Protein AF-A0A2I0WIT0-F1 (afdb_monomer)

InterPro domains:
  IPR007128 Nuclear MIS12/MIND complex subunit PMF1/Nnf1 [PF03980] (42-137)
  IPR007128 Nuclear MIS12/MIND complex subunit PMF1/Nnf1 [PTHR15459] (2-141)

Organism: NCBI:txid906689

pLDDT: mean 89.33, std 11.68, range [45.44, 97.69]

Structure (mmCIF, N/CA/C/O backbone):
data_AF-A0A2I0WIT0-F1
#
_entry.id   AF-A0A2I0WIT0-F1
#
loop_
_atom_site.group_PDB
_atom_site.id
_atom_site.type_symbol
_atom_site.label_atom_id
_atom_site.label_alt_id
_atom_site.label_comp_id
_atom_site.label_asym_id
_atom_site.label_entity_id
_atom_site.label_seq_id
_atom_site.pdbx_PDB_ins_code
_atom_site.Cartn_x
_atom_site.Cartn_y
_atom_site.Cartn_z
_atom_site.occupancy
_atom_site.B_iso_or_equiv
_atom_site.auth_seq_id
_atom_site.auth_comp_id
_atom_site.auth_asym_id
_atom_site.auth_atom_id
_atom_site.pdbx_PDB_model_num
ATOM 1 N N . MET A 1 1 ? -14.743 7.019 -3.756 1.00 54.00 1 MET A N 1
ATOM 2 C CA . MET A 1 1 ? -13.525 6.214 -3.533 1.00 54.00 1 MET A CA 1
ATOM 3 C C . MET A 1 1 ? -13.096 6.453 -2.105 1.00 54.00 1 MET A C 1
ATOM 5 O O . MET A 1 1 ? -12.985 7.620 -1.737 1.00 54.00 1 MET A O 1
ATOM 9 N N . SER A 1 2 ? -12.929 5.385 -1.323 1.00 70.69 2 SER A N 1
ATOM 10 C CA . SER A 1 2 ? -12.394 5.458 0.042 1.00 70.69 2 SER A CA 1
ATOM 11 C C . SER A 1 2 ? -11.040 6.190 0.052 1.00 70.69 2 SER A C 1
ATOM 13 O O . SER A 1 2 ? -10.278 6.133 -0.925 1.00 70.69 2 SER A O 1
ATOM 15 N N . SER A 1 3 ? -10.746 6.883 1.155 1.00 83.00 3 SER A N 1
ATOM 16 C CA . SER A 1 3 ? -9.460 7.558 1.377 1.00 83.00 3 SER A CA 1
ATOM 17 C C . SER A 1 3 ? -8.283 6.585 1.196 1.00 83.00 3 SER A C 1
ATOM 19 O O . SER A 1 3 ? -7.356 6.852 0.427 1.00 83.00 3 SER A O 1
ATOM 21 N N . ARG A 1 4 ? -8.405 5.383 1.772 1.00 88.88 4 ARG A N 1
ATOM 22 C CA . ARG A 1 4 ? -7.406 4.306 1.726 1.00 88.88 4 ARG A CA 1
ATOM 23 C C . ARG A 1 4 ? -7.123 3.807 0.314 1.00 88.88 4 ARG A C 1
ATOM 25 O O . ARG A 1 4 ? -5.964 3.601 -0.041 1.00 88.88 4 ARG A O 1
ATOM 32 N N . GLN A 1 5 ? -8.157 3.645 -0.514 1.00 90.69 5 GLN A N 1
ATOM 33 C CA . GLN A 1 5 ? -7.982 3.231 -1.910 1.00 90.69 5 GLN A CA 1
ATOM 34 C C . GLN A 1 5 ? -7.159 4.260 -2.699 1.00 90.69 5 GLN A C 1
ATOM 36 O O . GLN A 1 5 ? -6.243 3.897 -3.443 1.00 90.69 5 GLN A O 1
ATOM 41 N N . SER A 1 6 ? -7.497 5.543 -2.545 1.00 91.06 6 SER A N 1
ATOM 42 C CA . SER A 1 6 ? -6.805 6.645 -3.220 1.00 91.06 6 SER A CA 1
ATOM 43 C C . SER A 1 6 ? -5.337 6.713 -2.800 1.00 91.06 6 SER A C 1
ATOM 45 O O . SER A 1 6 ? -4.452 6.801 -3.655 1.00 91.06 6 SER A O 1
ATOM 47 N N . ASP A 1 7 ? -5.067 6.595 -1.501 1.00 93.69 7 ASP A N 1
ATOM 48 C CA . ASP A 1 7 ? -3.713 6.656 -0.950 1.00 93.69 7 ASP A CA 1
ATOM 49 C C . ASP A 1 7 ? -2.861 5.460 -1.379 1.00 93.69 7 ASP A C 1
ATOM 51 O O . ASP A 1 7 ? -1.707 5.636 -1.775 1.00 93.69 7 ASP A O 1
ATOM 55 N N . PHE A 1 8 ? -3.441 4.258 -1.407 1.00 94.56 8 PHE A N 1
ATOM 56 C CA . PHE A 1 8 ? -2.767 3.062 -1.908 1.00 94.56 8 PHE A CA 1
ATOM 57 C C . PHE A 1 8 ? -2.362 3.210 -3.381 1.00 94.56 8 PHE A C 1
ATOM 59 O O . PHE A 1 8 ? -1.200 2.996 -3.737 1.00 94.56 8 PHE A O 1
ATOM 66 N N . LYS A 1 9 ? -3.290 3.656 -4.239 1.00 93.88 9 LYS A N 1
ATOM 67 C CA . LYS A 1 9 ? -3.016 3.865 -5.669 1.00 93.88 9 LYS A CA 1
ATOM 68 C C . LYS A 1 9 ? -1.959 4.946 -5.894 1.00 93.88 9 LYS A C 1
ATOM 70 O O . LYS A 1 9 ? -1.062 4.761 -6.715 1.00 93.88 9 LYS A O 1
ATOM 75 N N . LYS A 1 10 ? -2.023 6.051 -5.146 1.00 94.75 10 LYS A N 1
ATOM 76 C CA . LYS A 1 10 ? -1.008 7.115 -5.196 1.00 94.75 10 LYS A CA 1
ATOM 77 C C . LYS A 1 10 ? 0.365 6.612 -4.763 1.00 94.75 10 LYS A C 1
ATOM 79 O O . LYS A 1 10 ? 1.343 6.877 -5.454 1.00 94.75 10 LYS A O 1
ATOM 84 N N . SER A 1 11 ? 0.438 5.877 -3.654 1.00 95.44 11 SER A N 1
ATOM 85 C CA . SER A 1 11 ? 1.694 5.319 -3.146 1.00 95.44 11 SER A CA 1
ATOM 86 C C . SER A 1 11 ? 2.351 4.399 -4.177 1.00 95.44 11 SER A C 1
ATOM 88 O O . SER A 1 11 ? 3.546 4.528 -4.458 1.00 95.44 11 SER A O 1
ATOM 90 N N . PHE A 1 12 ? 1.560 3.545 -4.831 1.00 96.19 12 PHE A N 1
ATOM 91 C CA . PHE A 1 12 ? 2.060 2.696 -5.906 1.00 96.19 12 PHE A CA 1
ATOM 92 C C . PHE A 1 12 ? 2.566 3.510 -7.107 1.00 96.19 12 PHE A C 1
ATOM 94 O O . PHE A 1 12 ? 3.684 3.281 -7.564 1.00 96.19 12 PHE A O 1
ATOM 101 N N . GLN A 1 13 ? 1.791 4.495 -7.578 1.00 94.69 13 GLN A N 1
ATOM 102 C CA . GLN A 1 13 ? 2.174 5.364 -8.702 1.00 94.69 13 GLN A CA 1
ATOM 103 C C . GLN A 1 13 ? 3.501 6.093 -8.450 1.00 94.69 13 GLN A C 1
ATOM 105 O O . GLN A 1 13 ? 4.386 6.083 -9.301 1.00 94.69 13 GLN A O 1
ATOM 110 N N . ILE A 1 14 ? 3.678 6.653 -7.251 1.00 94.31 14 ILE A N 1
ATOM 111 C CA . ILE A 1 14 ? 4.942 7.284 -6.844 1.00 94.31 14 ILE A CA 1
ATOM 112 C C . ILE A 1 14 ? 6.093 6.270 -6.890 1.00 94.31 14 ILE A C 1
ATOM 114 O O . ILE A 1 14 ? 7.178 6.583 -7.377 1.00 94.31 14 ILE A O 1
ATOM 118 N N . SER A 1 15 ? 5.859 5.045 -6.416 1.00 94.25 15 SER A N 1
ATOM 119 C CA . SER A 1 15 ? 6.892 4.006 -6.360 1.00 94.25 15 SER A CA 1
ATOM 120 C C . SER A 1 15 ? 7.376 3.594 -7.755 1.00 94.25 15 SER A C 1
ATOM 122 O O . SER A 1 15 ? 8.583 3.480 -7.986 1.00 94.25 15 SER A O 1
ATOM 124 N N . ILE A 1 16 ? 6.457 3.419 -8.712 1.00 96.19 16 ILE A N 1
ATOM 125 C CA . ILE A 1 16 ? 6.809 3.001 -10.080 1.00 96.19 16 ILE A CA 1
ATOM 126 C C . ILE A 1 16 ? 7.421 4.125 -10.920 1.00 96.19 16 ILE A C 1
ATOM 128 O O . ILE A 1 16 ? 8.116 3.847 -11.897 1.00 96.19 16 ILE A O 1
ATOM 132 N N . GLN A 1 17 ? 7.224 5.388 -10.534 1.00 94.62 17 GLN A N 1
ATOM 133 C CA . GLN A 1 17 ? 7.772 6.535 -11.257 1.00 94.62 17 GLN A CA 1
ATOM 134 C C . GLN A 1 17 ? 9.309 6.516 -11.313 1.00 94.62 17 GLN A C 1
ATOM 136 O O . GLN A 1 17 ? 9.898 7.029 -12.264 1.00 94.62 17 GLN A O 1
ATOM 141 N N . SER A 1 18 ? 9.948 5.836 -10.356 1.00 92.81 18 SER A N 1
ATOM 142 C CA . SER A 1 18 ? 11.392 5.575 -10.336 1.00 92.81 18 SER A CA 1
ATOM 143 C C . SER A 1 18 ? 11.922 4.891 -11.607 1.00 92.81 18 SER A C 1
ATOM 145 O O . SER A 1 18 ? 13.063 5.139 -11.989 1.00 92.81 18 SER A O 1
ATOM 147 N N . ILE A 1 19 ? 11.102 4.101 -12.315 1.00 93.19 19 ILE A N 1
ATOM 148 C CA . ILE A 1 19 ? 11.473 3.445 -13.584 1.00 93.19 19 ILE A CA 1
ATOM 149 C C . ILE A 1 19 ? 11.822 4.481 -14.657 1.00 93.19 19 ILE A C 1
ATOM 151 O O . ILE A 1 19 ? 12.772 4.306 -15.419 1.00 93.19 19 ILE A O 1
ATOM 155 N N . LEU A 1 20 ? 11.076 5.587 -14.701 1.00 93.56 20 LEU A N 1
ATOM 156 C CA . LEU A 1 20 ? 11.275 6.646 -15.691 1.00 93.56 20 LEU A CA 1
ATOM 157 C C . LEU A 1 20 ? 12.558 7.447 -15.437 1.00 93.56 20 LEU A C 1
ATOM 159 O O . LEU A 1 20 ? 13.050 8.114 -16.343 1.00 93.56 20 LEU A O 1
ATOM 163 N N . THR A 1 21 ? 13.102 7.368 -14.223 1.00 91.19 21 THR A N 1
ATOM 164 C CA . THR A 1 21 ? 14.304 8.088 -13.788 1.00 91.19 21 THR A CA 1
ATOM 165 C C . THR A 1 21 ? 15.449 7.148 -13.408 1.00 91.19 21 THR A C 1
ATOM 167 O O . THR A 1 21 ? 16.395 7.579 -12.757 1.00 91.19 21 THR A O 1
ATOM 170 N N . ALA A 1 22 ? 15.366 5.864 -13.772 1.00 90.75 22 ALA A N 1
ATOM 171 C CA . ALA A 1 22 ? 16.304 4.836 -13.317 1.00 90.75 22 ALA A CA 1
ATOM 172 C C . ALA A 1 22 ? 17.715 4.975 -13.912 1.00 90.75 22 ALA A C 1
ATOM 174 O O . ALA 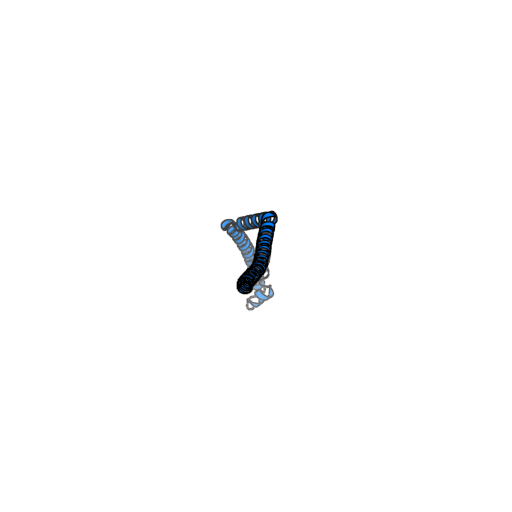A 1 22 ? 18.676 4.502 -13.312 1.00 90.75 22 ALA A O 1
ATOM 175 N N . ALA A 1 23 ? 17.842 5.606 -15.082 1.00 93.31 23 ALA A N 1
ATOM 176 C CA . ALA A 1 23 ? 19.129 5.902 -15.696 1.00 93.31 23 ALA A CA 1
ATOM 177 C C . ALA A 1 23 ? 19.086 7.256 -16.405 1.00 93.31 23 ALA A C 1
ATOM 179 O O . ALA A 1 23 ? 18.126 7.580 -17.112 1.00 93.31 23 ALA A O 1
ATOM 180 N N . SER A 1 24 ? 20.148 8.032 -16.222 1.00 95.44 24 SER A N 1
ATOM 181 C CA . SER A 1 24 ? 20.392 9.263 -16.961 1.00 95.44 24 SER A CA 1
ATOM 182 C C . SER A 1 24 ? 20.940 8.971 -18.360 1.00 95.44 24 SER A C 1
ATOM 184 O O . SER A 1 24 ? 21.309 7.844 -18.711 1.00 95.44 24 SER A O 1
ATOM 186 N N . LYS A 1 25 ? 21.025 10.015 -19.182 1.00 95.75 25 LYS A N 1
ATOM 187 C CA . LYS A 1 25 ? 21.665 9.927 -20.494 1.00 95.75 25 LYS A CA 1
ATOM 188 C C . LYS A 1 25 ? 23.144 9.567 -20.365 1.00 95.75 25 LYS A C 1
ATOM 190 O O . LYS A 1 25 ? 23.660 8.770 -21.148 1.00 95.75 25 LYS A O 1
ATOM 195 N N . GLU A 1 26 ? 23.806 10.137 -19.368 1.00 96.69 26 GLU A N 1
ATOM 196 C CA . GLU A 1 26 ? 25.211 9.929 -19.048 1.00 96.69 26 GLU A CA 1
ATOM 197 C C . GLU A 1 26 ? 25.474 8.471 -18.664 1.00 96.69 26 GLU A C 1
ATOM 199 O O . GLU A 1 26 ? 26.445 7.889 -19.149 1.00 96.69 26 GLU A O 1
ATOM 204 N N . ASP A 1 27 ? 24.572 7.853 -17.895 1.00 96.00 27 ASP A N 1
ATOM 205 C CA . ASP A 1 27 ? 24.662 6.436 -17.524 1.00 96.00 27 ASP A CA 1
ATOM 206 C C . ASP A 1 27 ? 24.617 5.533 -18.763 1.00 96.00 27 ASP A C 1
ATOM 208 O O . ASP A 1 27 ? 25.460 4.650 -18.937 1.00 96.00 27 ASP A O 1
ATOM 212 N N . VAL A 1 28 ? 23.678 5.792 -19.682 1.00 94.12 28 VAL A N 1
ATOM 213 C CA . VAL A 1 28 ? 23.552 5.026 -20.933 1.00 94.12 28 VAL A CA 1
ATOM 214 C C . VAL A 1 28 ? 24.761 5.262 -21.843 1.00 94.12 28 VAL A C 1
ATOM 216 O O . VAL A 1 28 ? 25.324 4.321 -22.403 1.00 94.12 28 VAL A O 1
ATOM 219 N N . HIS A 1 29 ? 25.215 6.507 -21.981 1.00 96.31 29 HIS A N 1
ATOM 220 C CA . HIS A 1 29 ? 26.390 6.836 -22.790 1.00 96.31 29 HIS A CA 1
ATOM 221 C C . HIS A 1 29 ? 27.674 6.209 -22.231 1.00 96.31 29 HIS A C 1
ATOM 223 O O . HIS A 1 29 ? 28.516 5.748 -23.010 1.00 96.31 29 HIS A O 1
ATOM 229 N N . GLY A 1 30 ? 27.809 6.175 -20.903 1.00 96.62 30 GLY A N 1
ATOM 230 C CA . GLY A 1 30 ? 28.904 5.528 -20.188 1.00 96.62 30 GLY A CA 1
ATOM 231 C C . GLY A 1 30 ? 28.896 4.012 -20.376 1.00 96.62 30 GLY A C 1
ATOM 232 O O . GLY A 1 30 ? 29.934 3.437 -20.706 1.00 96.62 30 GLY A O 1
ATOM 233 N N . ALA A 1 31 ? 27.724 3.377 -20.272 1.00 96.12 31 ALA A N 1
ATOM 234 C CA . ALA A 1 31 ? 27.559 1.938 -20.486 1.00 96.12 31 ALA A CA 1
ATOM 235 C C . ALA A 1 31 ? 27.958 1.493 -21.906 1.00 96.12 31 ALA A C 1
ATOM 237 O O . ALA A 1 31 ? 28.495 0.402 -22.091 1.00 96.12 31 ALA A O 1
ATOM 238 N N . PHE A 1 32 ? 27.755 2.351 -22.911 1.00 94.50 32 PHE A N 1
ATOM 239 C CA . PHE A 1 32 ? 28.087 2.073 -24.311 1.00 94.50 32 PHE A CA 1
ATOM 240 C C . PHE A 1 32 ? 29.278 2.897 -24.824 1.00 94.50 32 PHE A C 1
ATOM 242 O O . PHE A 1 32 ? 29.288 3.321 -25.979 1.00 94.50 32 PHE A O 1
ATOM 249 N N . SER A 1 33 ? 30.303 3.119 -23.994 1.00 93.94 33 SER A N 1
ATOM 250 C CA . SER A 1 33 ? 31.426 4.036 -24.271 1.00 93.94 33 SER A CA 1
ATOM 251 C C . SER A 1 33 ? 32.146 3.810 -25.611 1.00 93.94 33 SER A C 1
ATOM 253 O O . SER A 1 33 ? 32.489 4.790 -26.274 1.00 93.94 33 SER A O 1
ATOM 255 N N . MET A 1 34 ? 32.297 2.556 -26.051 1.00 94.25 34 MET A N 1
ATOM 256 C CA . MET A 1 34 ? 32.960 2.177 -27.312 1.00 94.25 34 MET A CA 1
ATOM 257 C C . MET A 1 34 ? 32.140 2.475 -28.581 1.00 94.25 34 MET A C 1
ATOM 259 O O . MET A 1 34 ? 32.664 2.368 -29.687 1.00 94.25 34 MET A O 1
ATOM 263 N N . ARG A 1 35 ? 30.854 2.819 -28.445 1.00 92.75 35 ARG A N 1
ATOM 264 C CA . ARG A 1 35 ? 29.961 3.129 -29.571 1.00 92.75 35 ARG A CA 1
ATOM 265 C C . ARG A 1 35 ? 30.092 4.580 -30.022 1.00 92.75 35 ARG A C 1
ATOM 267 O O . ARG A 1 35 ? 30.490 5.461 -29.252 1.00 92.75 35 ARG A O 1
ATOM 274 N N . SER A 1 36 ? 29.704 4.839 -31.267 1.00 96.56 36 SER A N 1
ATOM 275 C CA . SER A 1 36 ? 29.603 6.199 -31.797 1.00 96.56 36 SER A CA 1
ATOM 276 C C . SER A 1 36 ? 28.535 7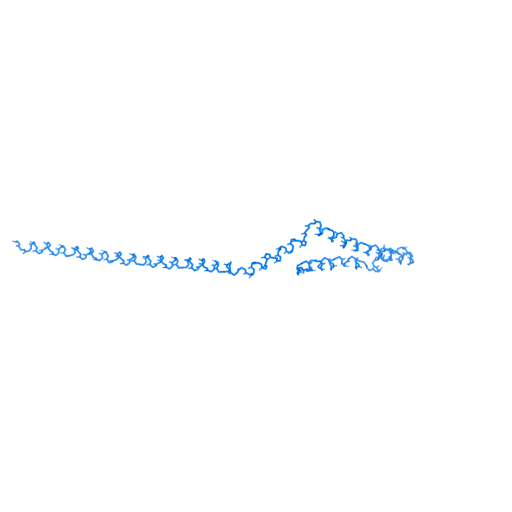.007 -31.051 1.00 96.56 36 SER A C 1
ATOM 278 O O . SER A 1 36 ? 27.595 6.456 -30.475 1.00 96.56 36 SER A O 1
ATOM 280 N N . ASN A 1 37 ? 28.639 8.338 -31.090 1.00 95.06 37 ASN A N 1
ATOM 281 C CA . ASN A 1 37 ? 27.630 9.198 -30.466 1.00 95.06 37 ASN A CA 1
ATOM 282 C C . ASN A 1 37 ? 26.236 8.992 -31.081 1.00 95.06 37 ASN A C 1
ATOM 284 O O . ASN A 1 37 ? 25.252 8.988 -30.352 1.00 95.06 37 ASN A O 1
ATOM 288 N N . ALA A 1 38 ? 26.138 8.746 -32.391 1.00 96.69 38 ALA A N 1
ATOM 289 C CA . ALA A 1 38 ? 24.855 8.490 -33.047 1.00 96.69 38 ALA A CA 1
ATOM 290 C C . ALA A 1 38 ? 24.177 7.206 -32.531 1.00 96.69 38 ALA A C 1
ATOM 292 O O . ALA A 1 38 ? 22.972 7.205 -32.270 1.00 96.69 38 ALA A O 1
ATOM 293 N N . GLU A 1 39 ? 24.949 6.132 -32.338 1.00 96.38 39 GLU A N 1
ATOM 294 C CA . GLU A 1 39 ? 24.448 4.885 -31.747 1.00 96.38 39 GLU A CA 1
ATOM 295 C C . GLU A 1 39 ? 24.014 5.096 -30.292 1.00 96.38 39 GLU A C 1
ATOM 297 O O . GLU A 1 39 ? 22.9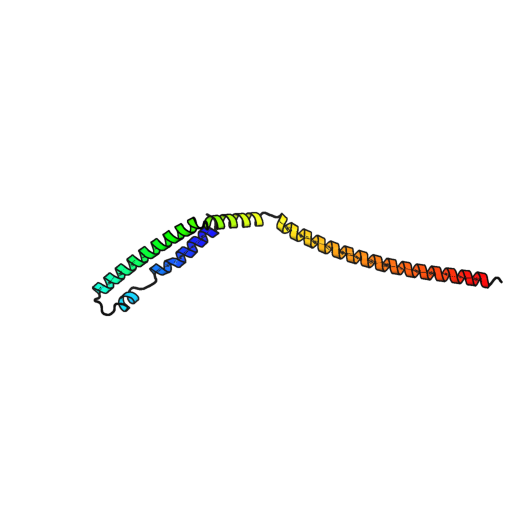30 4.653 -29.919 1.00 96.38 39 GLU A O 1
ATOM 302 N N . LYS A 1 40 ? 24.809 5.817 -29.487 1.00 97.12 40 LYS A N 1
ATOM 303 C CA . LYS A 1 40 ? 24.480 6.132 -28.084 1.00 97.12 40 LYS A CA 1
ATOM 304 C C . LYS A 1 40 ? 23.164 6.901 -27.958 1.00 97.12 40 LYS A C 1
ATOM 306 O O . LYS A 1 40 ? 22.309 6.507 -27.171 1.00 97.12 40 LYS A O 1
ATOM 311 N N . GLU A 1 41 ? 22.951 7.922 -28.788 1.00 96.81 41 GLU A N 1
ATOM 312 C CA . GLU A 1 41 ? 21.681 8.662 -28.817 1.00 96.81 41 GLU A CA 1
ATOM 313 C C . GLU A 1 41 ? 20.503 7.769 -29.224 1.00 96.81 41 GLU A C 1
ATOM 315 O O . GLU A 1 41 ? 19.403 7.888 -28.682 1.00 96.81 41 GLU A O 1
ATOM 320 N N . SER A 1 42 ? 20.711 6.860 -30.182 1.00 96.94 42 SER A N 1
ATOM 321 C CA . SER A 1 42 ? 19.671 5.913 -30.587 1.00 96.94 42 SER A CA 1
ATOM 322 C C . SER A 1 42 ? 19.324 4.927 -29.472 1.00 96.94 42 SER A C 1
ATOM 324 O O . SER A 1 42 ? 18.145 4.652 -29.253 1.00 96.94 42 SER A O 1
ATOM 326 N N . LEU A 1 43 ? 20.327 4.433 -28.743 1.00 96.38 43 LEU A N 1
ATOM 327 C CA . LEU A 1 43 ? 20.143 3.555 -27.588 1.00 96.38 43 LEU A CA 1
ATOM 328 C C . LEU A 1 43 ? 19.450 4.278 -26.432 1.00 96.38 43 LEU A C 1
ATOM 330 O O . LEU A 1 43 ? 18.548 3.710 -25.828 1.00 96.38 43 LEU A O 1
ATOM 334 N N . TYR A 1 44 ? 19.798 5.538 -26.164 1.00 96.38 44 TYR A N 1
ATOM 335 C CA . TYR A 1 44 ? 19.122 6.339 -25.144 1.00 96.38 44 TYR A CA 1
ATOM 336 C C . TYR A 1 44 ? 17.642 6.572 -25.484 1.00 96.38 44 TYR A C 1
ATOM 338 O O . TYR A 1 44 ? 16.774 6.409 -24.628 1.00 96.38 44 TYR A O 1
ATOM 346 N N . ARG A 1 45 ? 17.317 6.859 -26.754 1.00 96.75 45 ARG A N 1
ATOM 347 C CA . ARG A 1 45 ? 15.915 6.936 -27.203 1.00 96.75 45 ARG A CA 1
ATOM 348 C C . ARG A 1 45 ? 15.175 5.612 -27.022 1.00 96.75 45 ARG A C 1
ATOM 350 O O . ARG A 1 45 ? 14.035 5.625 -26.564 1.00 96.75 45 ARG A O 1
ATOM 357 N N . LEU A 1 46 ? 15.809 4.490 -27.367 1.00 96.69 46 LEU A N 1
ATOM 358 C CA . LEU A 1 46 ? 15.223 3.163 -27.175 1.00 96.69 46 LEU A CA 1
ATOM 359 C C . LEU A 1 46 ? 14.997 2.864 -25.687 1.00 96.69 46 LEU A C 1
ATOM 361 O O . LEU A 1 46 ? 13.932 2.377 -25.323 1.00 96.69 46 LEU A O 1
ATOM 365 N N . PHE A 1 47 ? 15.953 3.215 -24.826 1.00 95.69 47 PHE A N 1
ATOM 366 C CA . PHE A 1 47 ? 15.826 3.084 -23.377 1.00 95.69 47 PHE A CA 1
ATOM 367 C C . PHE A 1 47 ? 14.606 3.845 -22.848 1.00 95.69 47 PHE A C 1
ATOM 369 O O . PHE A 1 47 ? 13.774 3.248 -22.175 1.00 95.69 47 PHE A O 1
ATOM 376 N N . ILE A 1 48 ? 14.431 5.119 -23.221 1.00 96.19 48 ILE A N 1
ATOM 377 C CA . ILE A 1 48 ? 13.250 5.905 -22.819 1.00 96.19 48 ILE A CA 1
ATOM 378 C C . ILE A 1 48 ? 11.950 5.219 -23.261 1.00 96.19 48 ILE A C 1
ATOM 380 O O . ILE A 1 48 ? 10.997 5.148 -22.485 1.00 96.19 48 ILE A O 1
ATOM 384 N N . GLN A 1 49 ? 11.898 4.710 -24.498 1.00 96.69 49 GLN A N 1
ATOM 385 C CA . GLN A 1 49 ? 10.713 4.017 -25.014 1.00 96.69 49 GLN A CA 1
ATOM 386 C C . GLN A 1 49 ? 10.394 2.756 -24.206 1.00 96.69 49 GLN A C 1
ATOM 388 O O . GLN A 1 49 ? 9.243 2.557 -23.822 1.00 96.69 49 GLN A O 1
ATOM 393 N N . VAL A 1 50 ? 11.406 1.937 -23.911 1.00 96.38 50 VAL A N 1
ATOM 394 C CA . VAL A 1 50 ? 11.250 0.719 -23.105 1.00 96.38 50 VAL A CA 1
ATOM 395 C C . VAL A 1 50 ? 10.816 1.062 -21.682 1.00 96.38 50 VAL A C 1
ATOM 397 O O . VAL A 1 50 ? 9.861 0.468 -21.191 1.00 96.38 50 VAL A O 1
ATOM 400 N N . SER A 1 51 ? 11.446 2.046 -21.039 1.00 96.31 51 SER A N 1
ATOM 401 C CA . SER A 1 51 ? 11.086 2.480 -19.685 1.00 96.31 51 SER A CA 1
ATOM 402 C C . SER A 1 51 ? 9.645 2.983 -19.612 1.00 96.31 51 SER A C 1
ATOM 404 O O . SER A 1 51 ? 8.923 2.642 -18.676 1.00 96.31 51 SER A O 1
ATOM 406 N N . LYS A 1 52 ? 9.189 3.735 -20.623 1.00 96.38 52 LYS A N 1
ATOM 407 C CA . LYS A 1 52 ? 7.797 4.193 -20.713 1.00 96.38 52 LYS A CA 1
ATOM 408 C C . LYS A 1 52 ? 6.821 3.026 -20.885 1.00 96.38 52 LYS A C 1
ATOM 410 O O . LYS A 1 52 ? 5.857 2.935 -20.130 1.00 96.38 52 LYS A O 1
ATOM 415 N N . ALA A 1 53 ? 7.093 2.118 -21.823 1.00 97.31 53 ALA A N 1
ATOM 416 C CA . ALA A 1 53 ? 6.253 0.942 -22.052 1.00 97.31 53 ALA A CA 1
ATOM 417 C C . ALA A 1 53 ? 6.193 0.031 -20.812 1.00 97.31 53 ALA A C 1
ATOM 419 O O . ALA A 1 53 ? 5.132 -0.474 -20.454 1.00 97.31 53 ALA A O 1
ATOM 420 N N . MET A 1 54 ? 7.319 -0.142 -20.117 1.00 96.50 54 MET A N 1
ATOM 421 C CA . MET A 1 54 ? 7.398 -0.907 -18.875 1.00 96.50 54 MET A CA 1
ATOM 422 C C . MET A 1 54 ? 6.585 -0.252 -17.754 1.00 96.50 54 MET A C 1
ATOM 424 O O . MET A 1 54 ? 5.831 -0.947 -17.075 1.00 96.50 54 MET A O 1
ATOM 428 N N . HIS A 1 55 ? 6.701 1.067 -17.580 1.00 97.00 55 HIS A N 1
ATOM 429 C CA . HIS A 1 55 ? 5.917 1.827 -16.605 1.00 97.00 55 HIS A CA 1
ATOM 430 C C . HIS A 1 55 ? 4.407 1.674 -16.849 1.00 97.00 55 HIS A C 1
ATOM 432 O O . HIS A 1 55 ? 3.660 1.367 -15.921 1.00 97.00 55 HIS A O 1
ATOM 438 N N . GLU A 1 56 ? 3.958 1.852 -18.095 1.00 96.38 56 GLU A N 1
ATOM 439 C CA . GLU A 1 56 ? 2.548 1.705 -18.484 1.00 96.38 56 GLU A CA 1
ATOM 440 C C . GLU A 1 56 ? 2.036 0.278 -18.244 1.00 96.38 56 GLU A C 1
ATOM 442 O O . GLU A 1 56 ? 1.014 0.096 -17.583 1.00 96.38 56 GLU A O 1
ATOM 447 N N . ASN A 1 57 ? 2.787 -0.736 -18.683 1.00 97.12 57 ASN A N 1
ATOM 448 C CA . ASN A 1 57 ? 2.416 -2.137 -18.496 1.00 97.12 57 ASN A CA 1
ATOM 449 C C . ASN A 1 57 ? 2.328 -2.524 -17.010 1.00 97.12 57 ASN A C 1
ATOM 451 O O . ASN A 1 57 ? 1.394 -3.206 -16.600 1.00 97.12 57 ASN A O 1
ATOM 455 N N . ILE A 1 58 ? 3.275 -2.082 -16.177 1.00 97.25 58 ILE A N 1
ATOM 456 C CA . ILE A 1 58 ? 3.233 -2.355 -14.732 1.00 97.25 58 ILE A CA 1
ATOM 457 C C . ILE A 1 58 ? 2.015 -1.687 -14.084 1.00 97.25 58 ILE A C 1
ATOM 459 O O . ILE A 1 58 ? 1.356 -2.313 -13.253 1.00 97.25 58 ILE A O 1
ATOM 463 N N . ALA A 1 59 ? 1.696 -0.447 -14.465 1.00 96.12 59 ALA A N 1
ATOM 464 C CA . ALA A 1 59 ? 0.524 0.255 -13.951 1.00 96.12 59 ALA A CA 1
ATOM 465 C C . ALA A 1 59 ? -0.788 -0.469 -14.305 1.00 96.12 59 ALA A C 1
ATOM 467 O O . ALA A 1 59 ? -1.658 -0.612 -13.446 1.00 96.12 59 ALA A O 1
ATOM 468 N N . GLU A 1 60 ? -0.910 -0.968 -15.536 1.00 96.44 60 GLU A N 1
ATOM 469 C CA . GLU A 1 60 ? -2.074 -1.738 -15.987 1.00 96.44 60 GLU A CA 1
ATOM 470 C C . GLU A 1 60 ? -2.192 -3.086 -15.260 1.00 96.44 60 GLU A C 1
ATOM 472 O O . GLU A 1 60 ? -3.253 -3.422 -14.729 1.00 96.44 60 GLU A O 1
ATOM 477 N N . GLN A 1 61 ? -1.089 -3.837 -15.162 1.00 96.81 61 GLN A N 1
ATOM 478 C CA . GLN A 1 61 ? -1.057 -5.124 -14.459 1.00 96.81 61 GLN A CA 1
ATOM 479 C C . GLN A 1 61 ? -1.403 -4.974 -12.977 1.00 96.81 61 GLN A C 1
ATOM 481 O O . GLN A 1 61 ? -2.118 -5.807 -12.420 1.00 96.81 61 GLN A O 1
ATOM 486 N N . PHE A 1 62 ? -0.930 -3.906 -12.334 1.00 96.44 62 PHE A N 1
ATOM 487 C CA . PHE A 1 62 ? -1.277 -3.604 -10.951 1.00 96.44 62 PHE A CA 1
ATOM 488 C C . PHE A 1 62 ? -2.778 -3.373 -10.771 1.00 96.44 62 PHE A C 1
ATOM 490 O O . PHE A 1 62 ? -3.373 -3.963 -9.870 1.00 96.44 62 PHE A O 1
ATOM 497 N N . GLU A 1 63 ? -3.401 -2.560 -11.629 1.00 94.31 63 GLU A N 1
ATOM 498 C CA . GLU A 1 63 ? -4.845 -2.308 -11.560 1.00 94.31 63 GLU A CA 1
ATOM 499 C C . GLU A 1 63 ? -5.634 -3.609 -11.764 1.00 94.31 63 GLU A C 1
ATOM 501 O O . GLU A 1 63 ? -6.510 -3.935 -10.959 1.00 94.31 63 GLU A O 1
ATOM 506 N N . SER A 1 64 ? -5.257 -4.403 -12.775 1.00 96.56 64 SER A N 1
ATOM 507 C CA . SER A 1 64 ? -5.867 -5.708 -13.042 1.00 96.56 64 SER A CA 1
ATOM 508 C C . SER A 1 64 ? -5.751 -6.644 -11.840 1.00 96.56 64 SER A C 1
ATOM 510 O O . SER A 1 64 ? -6.725 -7.307 -11.481 1.00 96.56 64 SER A O 1
ATOM 512 N N . LYS A 1 65 ? -4.580 -6.699 -11.195 1.00 96.00 65 LYS A N 1
ATOM 513 C CA . LYS A 1 65 ? -4.360 -7.542 -10.015 1.00 96.00 65 LYS A CA 1
ATOM 514 C C . LYS A 1 65 ? -5.165 -7.068 -8.816 1.00 96.00 65 LYS A C 1
ATOM 516 O O . LYS A 1 65 ? -5.761 -7.904 -8.150 1.00 96.00 65 LYS A O 1
ATOM 521 N N . CYS A 1 66 ? -5.246 -5.759 -8.573 1.00 95.56 66 CYS A N 1
ATOM 522 C CA . CYS A 1 66 ? -6.060 -5.207 -7.487 1.00 95.56 66 CYS A CA 1
ATOM 523 C C . CYS A 1 66 ? -7.548 -5.536 -7.653 1.00 95.56 66 CYS A C 1
ATOM 525 O O . CYS A 1 66 ? -8.233 -5.802 -6.660 1.00 95.56 66 CYS A O 1
ATOM 527 N N . GLN A 1 67 ? -8.040 -5.526 -8.895 1.00 93.75 67 GLN A N 1
ATOM 528 C CA . GLN A 1 67 ? -9.409 -5.911 -9.220 1.00 93.75 67 GLN A CA 1
ATOM 529 C C . GLN A 1 67 ? -9.631 -7.420 -9.039 1.00 93.75 67 GLN A C 1
ATOM 531 O O . GLN A 1 67 ? -10.599 -7.813 -8.390 1.00 93.75 67 GLN A O 1
ATOM 536 N N . GLU A 1 68 ? -8.724 -8.257 -9.553 1.00 96.56 68 GLU A N 1
ATOM 537 C CA . GLU A 1 68 ? -8.767 -9.721 -9.404 1.00 96.56 68 GLU A CA 1
ATOM 538 C C . GLU A 1 68 ? -8.767 -10.142 -7.928 1.00 96.56 68 GLU A C 1
ATOM 540 O O . GLU A 1 68 ? -9.583 -10.960 -7.507 1.00 96.56 68 GLU A O 1
ATOM 545 N N . SER A 1 69 ? -7.891 -9.544 -7.120 1.00 95.31 69 SER A N 1
ATOM 546 C CA . SER A 1 69 ? -7.752 -9.858 -5.698 1.00 95.31 69 SER A CA 1
ATOM 547 C C . SER A 1 69 ? -8.761 -9.135 -4.803 1.00 95.31 69 SER A C 1
ATOM 549 O O . SER A 1 69 ? -8.688 -9.272 -3.584 1.00 95.31 69 SER A O 1
ATOM 551 N N . GLN A 1 70 ? -9.669 -8.337 -5.377 1.00 95.69 70 GLN A N 1
ATOM 552 C CA . GLN A 1 70 ? -10.683 -7.566 -4.650 1.00 95.69 70 GLN A CA 1
ATOM 553 C C . GLN A 1 70 ? -10.106 -6.674 -3.531 1.00 95.69 70 GLN A C 1
ATOM 555 O O . GLN A 1 70 ? -10.753 -6.442 -2.507 1.00 95.69 70 GLN A O 1
ATOM 560 N N . VAL A 1 71 ? -8.893 -6.140 -3.717 1.00 95.19 71 VAL A N 1
ATOM 561 C CA . VAL A 1 71 ? -8.213 -5.305 -2.704 1.00 95.19 71 VAL A CA 1
ATOM 562 C C . VAL A 1 71 ? -9.031 -4.056 -2.384 1.00 95.19 71 VAL A C 1
ATOM 564 O O . VAL A 1 71 ? -9.177 -3.687 -1.221 1.00 95.19 71 VAL A O 1
ATOM 567 N N . PHE A 1 72 ? -9.634 -3.439 -3.400 1.00 92.00 72 PHE A N 1
ATOM 568 C CA . PHE A 1 72 ? -10.470 -2.255 -3.207 1.00 92.00 72 PHE A CA 1
ATOM 569 C C . PHE A 1 72 ? -11.739 -2.564 -2.410 1.00 92.00 72 PHE A C 1
ATOM 571 O O . PHE A 1 72 ? -12.077 -1.823 -1.496 1.00 92.00 72 PHE A O 1
ATOM 578 N N . THR A 1 73 ? -12.363 -3.718 -2.652 1.00 93.12 73 THR A N 1
ATOM 579 C CA . THR A 1 73 ? -13.506 -4.182 -1.857 1.00 93.12 73 THR A CA 1
ATOM 580 C C . THR A 1 73 ? -13.118 -4.444 -0.401 1.00 93.12 73 THR A C 1
ATOM 582 O O . THR A 1 73 ? -13.912 -4.192 0.503 1.00 93.12 73 THR A O 1
ATOM 585 N N . ALA A 1 74 ? -11.907 -4.946 -0.147 1.00 94.81 74 ALA A N 1
ATOM 586 C CA . ALA A 1 74 ? -11.404 -5.102 1.214 1.00 94.81 74 ALA A CA 1
ATOM 587 C C . ALA A 1 74 ? -11.203 -3.742 1.904 1.00 94.81 74 ALA A C 1
ATOM 589 O O . ALA A 1 74 ? -11.596 -3.595 3.059 1.00 94.81 74 ALA A O 1
ATOM 590 N N . PHE A 1 75 ? -10.662 -2.739 1.203 1.00 94.19 75 PHE A N 1
ATOM 591 C CA . PHE A 1 75 ? -10.554 -1.382 1.748 1.00 94.19 75 PHE A CA 1
ATOM 592 C C . PHE A 1 75 ? -11.914 -0.758 2.050 1.00 94.19 75 PHE A C 1
ATOM 594 O O . PHE A 1 75 ? -12.069 -0.204 3.133 1.00 94.19 75 PHE A O 1
ATOM 601 N N . ASP A 1 76 ? -12.901 -0.907 1.165 1.00 91.62 76 ASP A N 1
ATOM 602 C CA . ASP A 1 76 ? -14.256 -0.398 1.406 1.00 91.62 76 ASP A CA 1
ATOM 603 C C . ASP A 1 76 ? -14.888 -1.047 2.651 1.00 91.62 76 ASP A C 1
ATOM 605 O O . ASP A 1 76 ? -15.484 -0.360 3.478 1.00 91.62 76 ASP A O 1
ATOM 609 N N . LYS A 1 77 ? -14.695 -2.361 2.845 1.00 92.94 77 LYS A N 1
ATOM 610 C CA . LYS A 1 77 ? -15.143 -3.068 4.059 1.00 92.94 77 LYS A CA 1
ATOM 611 C C . LYS A 1 77 ? -14.447 -2.561 5.318 1.00 92.94 77 LYS A C 1
ATOM 613 O O . LYS A 1 77 ? -15.097 -2.403 6.343 1.00 92.94 77 LYS A O 1
ATOM 618 N N . ILE A 1 78 ? -13.137 -2.322 5.259 1.00 91.94 78 ILE A N 1
ATOM 619 C CA . ILE A 1 78 ? -12.386 -1.771 6.395 1.00 91.94 78 ILE A CA 1
ATOM 620 C C . ILE A 1 78 ? -12.864 -0.352 6.713 1.00 91.94 78 ILE A C 1
ATOM 622 O O . ILE A 1 78 ? -13.008 -0.024 7.885 1.00 91.94 78 ILE A O 1
ATOM 626 N N . GLU A 1 79 ? -13.122 0.482 5.701 1.00 90.56 79 GLU A N 1
ATOM 627 C CA . GLU A 1 79 ? -13.681 1.823 5.904 1.00 90.56 79 GLU A CA 1
ATOM 628 C C . GLU A 1 79 ? -15.019 1.743 6.633 1.00 90.56 79 GLU A C 1
ATOM 630 O O . GLU A 1 79 ? -15.161 2.362 7.683 1.00 90.56 79 GLU A O 1
ATOM 635 N N . HIS A 1 80 ? -15.923 0.886 6.157 1.00 89.38 80 HIS A N 1
ATOM 636 C CA . HIS A 1 80 ? -17.221 0.664 6.784 1.00 89.38 80 HIS A CA 1
ATOM 637 C C . HIS A 1 80 ? -17.105 0.184 8.234 1.00 89.38 80 HIS A C 1
ATOM 639 O O . HIS A 1 80 ? -17.758 0.732 9.111 1.00 89.38 80 HIS A O 1
ATOM 645 N N . LEU A 1 81 ? -16.243 -0.799 8.513 1.00 89.88 81 LEU A N 1
ATOM 646 C CA . LEU A 1 81 ? -16.047 -1.316 9.873 1.00 89.88 81 LEU A CA 1
ATOM 647 C C . LEU A 1 81 ? -15.483 -0.253 10.823 1.00 89.88 81 LEU A C 1
ATOM 649 O O . LEU A 1 81 ? -15.847 -0.212 11.994 1.00 89.88 81 LEU A O 1
ATOM 653 N N . VAL A 1 82 ? -14.581 0.601 10.334 1.00 87.69 82 VAL A N 1
ATOM 654 C CA . VAL A 1 82 ? -14.025 1.701 11.133 1.00 87.69 82 VAL A CA 1
ATOM 655 C C . VAL A 1 82 ? -15.082 2.774 11.388 1.00 87.69 82 VAL A C 1
ATOM 657 O O . VAL A 1 82 ? -15.158 3.295 12.500 1.00 87.69 82 VAL A O 1
ATOM 660 N N . GLU A 1 83 ? -15.911 3.089 10.394 1.00 87.19 83 GLU A N 1
ATOM 661 C CA . GLU A 1 83 ? -17.055 3.990 10.558 1.00 87.19 83 GLU A CA 1
ATOM 662 C C . GLU A 1 83 ? -18.070 3.426 11.562 1.00 87.19 83 GLU A C 1
ATOM 664 O O . GLU A 1 83 ? -18.439 4.128 12.501 1.00 87.19 83 GLU A O 1
ATOM 669 N N . GLU A 1 84 ? -18.451 2.150 11.437 1.00 85.00 84 GLU A N 1
ATOM 670 C CA . GLU A 1 84 ? -19.326 1.450 12.388 1.00 85.00 84 GLU A CA 1
ATOM 671 C C . GLU A 1 84 ? -18.756 1.484 13.804 1.00 85.00 84 GLU A C 1
ATOM 673 O O . GLU A 1 84 ? -19.451 1.893 14.727 1.00 85.00 84 GLU A O 1
ATOM 678 N N . GLN A 1 85 ? -17.480 1.130 13.982 1.00 80.81 85 GLN A N 1
ATOM 679 C CA . GLN A 1 85 ? -16.832 1.159 15.295 1.00 80.81 85 GLN A CA 1
ATOM 680 C C . GLN A 1 85 ? -16.796 2.570 15.896 1.00 80.81 85 GLN A C 1
ATOM 682 O O . GLN A 1 85 ? -16.927 2.730 17.105 1.00 80.81 85 GLN A O 1
ATOM 687 N N . THR A 1 86 ? -16.613 3.599 15.069 1.00 78.06 86 THR A N 1
ATOM 688 C CA . THR A 1 86 ? -16.602 4.992 15.538 1.00 78.06 86 THR A CA 1
ATOM 689 C C . THR A 1 86 ? -17.999 5.457 15.958 1.00 78.06 86 THR A C 1
ATOM 691 O O . THR A 1 86 ? -18.132 6.279 16.863 1.00 78.06 86 THR A O 1
ATOM 694 N N . LEU A 1 87 ? -19.043 4.944 15.303 1.00 77.94 87 LEU A N 1
ATOM 695 C CA . LEU A 1 87 ? -20.441 5.262 15.593 1.00 77.94 87 LEU A CA 1
ATOM 696 C C . LEU A 1 87 ? -21.036 4.399 16.714 1.00 77.94 87 LEU A C 1
ATOM 698 O O . LEU A 1 87 ? -22.046 4.788 17.303 1.00 77.94 87 LEU A O 1
ATOM 702 N N . ASP A 1 88 ? -20.422 3.259 17.031 1.00 72.88 88 ASP A N 1
ATOM 703 C CA . ASP A 1 88 ? -20.852 2.376 18.108 1.00 72.88 88 ASP A CA 1
ATOM 704 C C . ASP A 1 88 ? -20.440 2.924 19.486 1.00 72.88 88 ASP A C 1
ATOM 706 O O . ASP A 1 88 ? -19.477 2.495 20.126 1.00 72.88 88 ASP A O 1
ATOM 710 N N . ILE A 1 89 ? -21.217 3.903 19.955 1.00 62.34 89 ILE A N 1
ATOM 711 C CA . ILE A 1 89 ? -21.105 4.512 21.289 1.00 62.34 89 ILE A CA 1
ATOM 712 C C . ILE A 1 89 ? -21.187 3.439 22.395 1.00 62.34 89 ILE A C 1
ATOM 714 O O . ILE A 1 89 ? -20.565 3.592 23.449 1.00 62.34 89 ILE A O 1
ATOM 718 N N . LEU A 1 90 ? -21.897 2.326 22.154 1.00 61.00 90 LEU A N 1
ATOM 719 C CA . LEU A 1 90 ? -22.078 1.259 23.141 1.00 61.00 90 LEU A CA 1
ATOM 720 C C . LEU A 1 90 ? -20.776 0.513 23.429 1.00 61.00 90 LEU A C 1
ATOM 722 O O . LEU A 1 90 ? -20.579 0.093 24.564 1.00 61.00 90 LEU A O 1
ATOM 726 N N . HIS A 1 91 ? -19.859 0.401 22.466 1.00 61.47 91 HIS A N 1
ATOM 727 C CA . HIS A 1 91 ? -18.580 -0.276 22.689 1.00 61.47 91 HIS A CA 1
ATOM 728 C C . HIS A 1 91 ? -17.648 0.527 23.619 1.00 61.47 91 HIS A C 1
ATOM 730 O O . HIS A 1 91 ? -16.861 -0.052 24.377 1.00 61.47 91 HIS A O 1
ATOM 736 N N . ALA A 1 92 ? -17.743 1.861 23.597 1.00 59.84 92 ALA A N 1
ATOM 737 C CA . ALA A 1 92 ? -17.046 2.732 24.544 1.00 59.84 92 ALA A CA 1
ATOM 738 C C . ALA A 1 92 ? -17.695 2.684 25.942 1.00 59.84 92 ALA A C 1
ATOM 740 O O . ALA A 1 92 ? -16.991 2.643 26.955 1.00 59.84 92 ALA A O 1
ATOM 741 N N . ASP A 1 93 ? -19.028 2.628 26.004 1.00 60.50 93 ASP A N 1
ATOM 742 C CA . ASP A 1 93 ? -19.772 2.529 27.263 1.00 60.50 93 ASP A CA 1
ATOM 743 C C . ASP A 1 93 ? -19.682 1.144 27.921 1.00 60.50 93 ASP A C 1
ATOM 745 O O . ASP A 1 93 ? -19.627 1.060 29.146 1.00 60.50 93 ASP A O 1
ATOM 749 N N . GLU A 1 94 ? -19.596 0.050 27.162 1.00 65.19 94 GLU A N 1
ATOM 750 C CA . GLU A 1 94 ? -19.485 -1.309 27.707 1.00 65.19 94 GLU A CA 1
ATOM 751 C C . GLU A 1 94 ? -18.186 -1.492 28.508 1.00 65.19 94 GLU A C 1
ATOM 753 O O . GLU A 1 94 ? -18.204 -2.058 29.607 1.00 65.19 94 GLU A O 1
ATOM 758 N N . SER A 1 95 ? -17.076 -0.930 28.013 1.00 65.75 95 SER A N 1
ATOM 759 C CA . SER A 1 95 ? -15.806 -0.880 28.747 1.00 65.75 95 SER A CA 1
ATOM 760 C C . SER A 1 95 ? -15.954 -0.112 30.064 1.00 65.75 95 SER A C 1
ATOM 762 O O . SER A 1 95 ? -15.532 -0.593 31.115 1.00 65.75 95 SER A O 1
ATOM 764 N N . ASN A 1 96 ? -16.608 1.053 30.036 1.00 71.38 96 ASN A N 1
ATOM 765 C CA . ASN A 1 96 ? -16.819 1.875 31.229 1.00 71.38 96 ASN A CA 1
ATOM 766 C C . ASN A 1 96 ? -17.749 1.197 32.247 1.00 71.38 96 ASN A C 1
ATOM 768 O O . ASN A 1 96 ? -17.481 1.213 33.449 1.00 71.38 96 ASN A O 1
ATOM 772 N N . ILE A 1 97 ? -18.836 0.573 31.788 1.00 76.50 97 ILE A N 1
ATOM 773 C CA . ILE A 1 97 ? -19.804 -0.124 32.644 1.00 76.50 97 ILE A CA 1
ATOM 774 C C . ILE A 1 97 ? -19.145 -1.322 33.331 1.00 76.50 97 ILE A C 1
ATOM 776 O O . ILE A 1 97 ? -19.377 -1.549 34.523 1.00 76.50 97 ILE A O 1
ATOM 780 N N . LYS A 1 98 ? -18.307 -2.077 32.612 1.00 79.44 98 LYS A N 1
ATOM 781 C CA . LYS A 1 98 ? -17.569 -3.209 33.181 1.00 79.44 98 LYS A CA 1
ATOM 782 C C . LYS A 1 98 ? -16.600 -2.756 34.277 1.00 79.44 98 LYS A C 1
ATOM 784 O O . LYS A 1 98 ? -16.630 -3.324 35.370 1.00 79.44 98 LYS A O 1
ATOM 789 N N . ASP A 1 99 ? -15.844 -1.688 34.035 1.00 81.56 99 ASP A N 1
ATOM 790 C CA . ASP A 1 99 ? -14.911 -1.116 35.013 1.00 81.56 99 ASP A CA 1
ATOM 791 C C . ASP A 1 99 ? -15.629 -0.572 36.260 1.00 81.56 99 ASP A C 1
ATOM 793 O O . ASP A 1 99 ? -15.176 -0.767 37.392 1.00 81.56 99 ASP A O 1
ATOM 797 N N . ILE A 1 100 ? -16.778 0.092 36.081 1.00 84.62 100 ILE A N 1
ATOM 798 C CA . ILE A 1 100 ? -17.614 0.571 37.193 1.00 84.62 100 ILE A CA 1
ATOM 799 C C . ILE A 1 100 ? -18.148 -0.612 38.007 1.00 84.62 100 ILE A C 1
ATOM 801 O O . ILE A 1 100 ? -18.151 -0.563 39.240 1.00 84.62 100 ILE A O 1
ATOM 805 N N . LYS A 1 101 ? -18.584 -1.684 37.337 1.00 89.38 101 LYS A N 1
ATOM 806 C CA . LYS A 1 101 ? -19.108 -2.888 37.988 1.00 89.38 101 LYS A CA 1
ATOM 807 C C . LYS A 1 101 ? -18.042 -3.586 38.829 1.00 89.38 101 LYS A C 1
ATOM 809 O O . LYS A 1 101 ? -18.342 -3.960 39.963 1.00 89.38 101 LYS A O 1
ATOM 814 N N . GLU A 1 102 ? -16.825 -3.739 38.310 1.00 89.19 102 GLU A N 1
ATOM 815 C CA . GLU A 1 102 ? -15.710 -4.319 39.068 1.00 89.19 102 GLU A CA 1
ATOM 816 C C . GLU A 1 102 ? -15.387 -3.470 40.297 1.00 89.19 102 GLU A C 1
ATOM 818 O O . GLU A 1 102 ? -15.443 -3.991 41.408 1.00 89.19 102 GLU A O 1
ATOM 823 N N . LYS A 1 103 ? -15.185 -2.153 40.136 1.00 91.62 103 LYS A N 1
ATOM 824 C CA . LYS A 1 103 ? -14.917 -1.239 41.264 1.00 91.62 103 LYS A CA 1
ATOM 825 C C . LYS A 1 103 ? -16.003 -1.290 42.337 1.00 91.62 103 LYS A C 1
ATOM 827 O O . LYS A 1 103 ? -15.696 -1.356 43.526 1.00 91.62 103 LYS A O 1
ATOM 832 N N . LEU A 1 104 ? -17.275 -1.272 41.932 1.00 92.81 104 LEU A N 1
ATOM 833 C CA . LEU A 1 104 ? -18.400 -1.352 42.862 1.00 92.81 104 LEU A CA 1
ATOM 83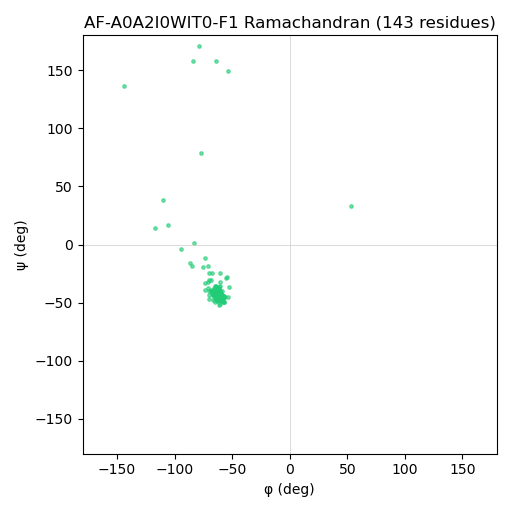4 C C . LEU A 1 104 ? -18.425 -2.694 43.605 1.00 92.81 104 LEU A C 1
ATOM 836 O O . LEU A 1 104 ? -18.772 -2.732 44.785 1.00 92.81 104 LEU A O 1
ATOM 840 N N . SER A 1 105 ? -18.064 -3.786 42.927 1.00 93.62 105 SER A N 1
ATOM 841 C CA . SER A 1 105 ? -17.976 -5.110 43.539 1.00 93.62 105 SER A CA 1
ATOM 842 C C . SER A 1 105 ? -16.876 -5.167 44.598 1.00 93.62 105 SER A C 1
ATOM 844 O O . SER A 1 105 ? -17.120 -5.701 45.678 1.00 93.62 105 SER A O 1
ATOM 846 N N . THR A 1 106 ? -15.704 -4.586 44.328 1.00 93.75 106 THR A N 1
ATOM 847 C CA . THR A 1 106 ? -14.595 -4.539 45.293 1.00 93.75 106 THR A CA 1
ATOM 848 C C . THR A 1 106 ? -14.982 -3.739 46.533 1.00 93.75 106 THR A C 1
ATOM 850 O O . THR A 1 106 ? -14.891 -4.256 47.640 1.00 93.75 106 THR A O 1
ATOM 853 N N . ILE A 1 107 ? -15.547 -2.538 46.349 1.00 94.75 107 ILE A N 1
ATOM 854 C CA . ILE A 1 107 ? -15.999 -1.680 47.459 1.00 94.75 107 ILE A CA 1
ATOM 855 C C . ILE A 1 107 ? -17.030 -2.401 48.335 1.00 94.75 107 ILE A C 1
ATOM 857 O O . ILE A 1 107 ? -16.953 -2.358 49.560 1.00 94.75 107 ILE A O 1
ATOM 861 N N . LYS A 1 108 ? -18.006 -3.081 47.720 1.00 94.88 108 LYS A N 1
ATOM 862 C CA . LYS A 1 108 ? -19.025 -3.824 48.475 1.00 94.88 108 LYS A CA 1
ATOM 863 C C . LYS A 1 108 ? -18.437 -5.004 49.242 1.00 94.88 108 LYS A C 1
ATOM 865 O O . LYS A 1 108 ? -18.904 -5.289 50.339 1.00 94.88 108 LYS A O 1
ATOM 870 N N . MET A 1 109 ? -17.453 -5.695 48.673 1.00 96.06 109 MET A N 1
ATOM 871 C CA . MET A 1 109 ? -16.788 -6.813 49.338 1.00 96.06 109 MET A CA 1
ATOM 872 C C . MET A 1 109 ? -15.982 -6.335 50.551 1.00 96.06 109 MET A C 1
ATOM 874 O O . MET A 1 109 ? -16.107 -6.926 51.623 1.00 96.06 109 MET A O 1
ATOM 878 N N . ASP A 1 110 ? -15.245 -5.233 50.405 1.00 95.31 110 ASP A N 1
ATOM 879 C CA . ASP A 1 110 ? -14.476 -4.622 51.492 1.00 95.31 110 ASP A CA 1
ATOM 880 C C . ASP A 1 110 ? -15.396 -4.169 52.639 1.00 95.31 110 ASP A C 1
ATOM 882 O O . ASP A 1 110 ? -15.114 -4.434 53.809 1.00 95.31 110 ASP A O 1
ATOM 886 N N . GLU A 1 111 ? -16.542 -3.563 52.309 1.00 94.88 111 GLU A N 1
ATOM 887 C CA . GLU A 1 111 ? -17.545 -3.149 53.297 1.00 94.88 111 GLU A CA 1
ATOM 888 C C . GLU A 1 111 ? -18.162 -4.352 54.028 1.00 94.88 111 GLU A C 1
ATOM 890 O O . GLU A 1 111 ? -18.290 -4.343 55.252 1.00 94.88 111 GLU A O 1
ATOM 895 N N . ILE A 1 112 ? -18.503 -5.427 53.307 1.00 96.69 112 ILE A N 1
ATOM 896 C CA . ILE A 1 112 ? -19.005 -6.666 53.923 1.00 96.69 112 ILE A CA 1
ATOM 897 C C . ILE A 1 112 ? -17.969 -7.233 54.895 1.00 96.69 112 ILE A C 1
ATOM 899 O O . ILE A 1 112 ? -18.319 -7.612 56.013 1.00 96.69 112 ILE A O 1
ATOM 903 N N . GLN A 1 113 ? -16.700 -7.265 54.495 1.00 96.19 113 GLN A N 1
ATOM 904 C CA . GLN A 1 113 ? -15.625 -7.790 55.326 1.00 96.19 113 GLN A CA 1
ATOM 905 C C . GLN A 1 113 ? -15.400 -6.923 56.575 1.00 96.19 113 GLN A C 1
ATOM 907 O O . GLN A 1 113 ? -15.212 -7.451 57.677 1.00 96.19 113 GLN A O 1
ATOM 912 N N . TYR A 1 114 ? -15.490 -5.598 56.438 1.00 97.12 114 TYR A N 1
ATOM 913 C CA . TYR A 1 114 ? -15.446 -4.670 57.565 1.00 97.12 114 TYR A CA 1
ATOM 914 C C . TYR A 1 114 ? -16.595 -4.919 58.549 1.00 97.12 114 TYR A C 1
ATOM 916 O O . TYR A 1 114 ? -16.348 -5.119 59.744 1.00 97.12 114 TYR A O 1
ATOM 924 N N . LEU A 1 115 ? -17.834 -4.988 58.055 1.00 97.69 115 LEU A N 1
ATOM 925 C CA . LEU A 1 115 ? -19.020 -5.219 58.880 1.00 97.69 115 LEU A CA 1
ATOM 926 C C . LEU A 1 115 ? -18.977 -6.581 59.581 1.00 97.69 115 LEU A C 1
ATOM 928 O O . LEU A 1 115 ? -19.291 -6.660 60.768 1.00 97.69 115 LEU A O 1
ATOM 932 N N . GLN A 1 116 ? -18.522 -7.634 58.898 1.00 96.81 116 GLN A N 1
ATOM 933 C CA . GLN A 1 116 ? -18.311 -8.951 59.506 1.00 96.81 116 GLN A CA 1
ATOM 934 C C . GLN A 1 116 ? -17.305 -8.889 60.662 1.00 96.81 116 GLN A C 1
ATOM 936 O O . GLN A 1 116 ? -17.560 -9.449 61.728 1.00 96.81 116 GLN A O 1
ATOM 941 N N . SER A 1 117 ? -16.196 -8.162 60.490 1.00 96.19 117 SER A N 1
ATOM 942 C CA . SER A 1 117 ? -15.191 -8.004 61.549 1.00 96.19 117 SER A CA 1
ATOM 943 C C . SER A 1 117 ? -15.731 -7.250 62.769 1.00 96.19 117 SER A C 1
ATOM 945 O O . SER A 1 117 ? -15.382 -7.566 63.908 1.00 96.19 117 SER A O 1
ATOM 947 N N . LEU A 1 118 ? -16.597 -6.2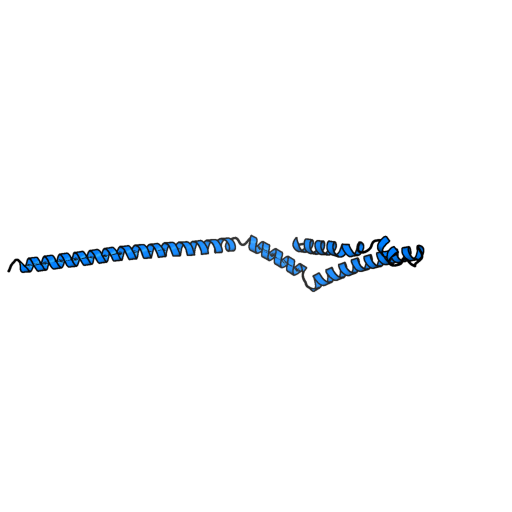58 62.544 1.00 96.62 118 LEU A N 1
ATOM 948 C CA . LEU A 1 118 ? -17.223 -5.492 63.614 1.00 96.62 118 LEU A CA 1
ATOM 949 C C . LEU A 1 118 ? -18.228 -6.357 64.378 1.00 96.62 118 LEU A C 1
ATOM 951 O O . LEU A 1 118 ? -18.229 -6.355 65.608 1.00 96.62 118 LEU A O 1
ATOM 955 N N . LEU A 1 119 ? -19.034 -7.131 63.651 1.00 96.81 119 LEU A N 1
ATOM 956 C CA . LEU A 1 119 ? -20.034 -8.025 64.224 1.00 96.81 119 LEU A CA 1
ATOM 957 C C . LEU A 1 119 ? -19.376 -9.097 65.102 1.00 96.81 119 LEU A C 1
ATOM 959 O O . LEU A 1 119 ? -19.780 -9.278 66.248 1.00 96.81 119 LEU A O 1
ATOM 963 N N . GLN A 1 120 ? -18.283 -9.701 64.627 1.00 96.62 120 GLN A N 1
ATOM 964 C CA . GLN A 1 120 ? -17.506 -10.674 65.397 1.00 96.62 120 GLN A CA 1
ATOM 965 C C . GLN A 1 120 ? -16.977 -10.087 66.717 1.00 96.62 120 GLN A C 1
ATOM 967 O O . GLN A 1 120 ? -17.076 -10.728 67.766 1.00 96.62 120 GLN A O 1
ATOM 972 N N . LYS A 1 121 ? -16.455 -8.851 66.695 1.00 95.94 121 LYS A N 1
ATOM 973 C CA . LYS A 1 121 ? -15.976 -8.169 67.911 1.00 95.94 121 LYS A CA 1
ATOM 974 C C . LYS A 1 121 ? -17.098 -7.952 68.924 1.00 95.94 121 LYS A C 1
ATOM 976 O O . LYS A 1 121 ? -16.889 -8.158 70.119 1.00 95.94 121 LYS A O 1
ATOM 981 N N . VAL A 1 122 ? -18.280 -7.547 68.461 1.00 96.44 122 VAL A N 1
ATOM 982 C CA . VAL A 1 122 ? -19.450 -7.344 69.330 1.00 96.44 122 VAL A CA 1
ATOM 983 C C . VAL A 1 122 ? -19.931 -8.675 69.916 1.00 96.44 122 VAL A C 1
ATOM 985 O O . VAL A 1 122 ? -20.226 -8.750 71.107 1.00 96.44 122 VAL A O 1
ATOM 988 N N . GLU A 1 123 ? -19.951 -9.751 69.128 1.00 95.62 123 GLU A N 1
ATOM 989 C CA . GLU A 1 123 ? -20.316 -11.092 69.604 1.00 95.62 123 GLU A CA 1
ATOM 990 C C . GLU A 1 123 ? -19.337 -11.647 70.652 1.00 95.62 123 GLU A C 1
ATOM 992 O O . GLU A 1 123 ? -19.749 -12.314 71.603 1.00 95.62 123 GLU A O 1
ATOM 997 N N . GLU A 1 124 ? -18.035 -11.393 70.505 1.00 95.50 124 GLU A N 1
ATOM 998 C CA . GLU A 1 124 ? -17.026 -11.749 71.513 1.00 95.50 124 GLU A CA 1
ATOM 999 C C . GLU A 1 124 ? -17.208 -10.953 72.810 1.00 95.50 124 GLU A C 1
ATOM 1001 O O . GLU A 1 124 ? -17.157 -11.528 73.901 1.00 95.50 124 GLU A O 1
ATOM 1006 N N . GLN A 1 125 ? -17.484 -9.650 72.707 1.00 95.06 125 GLN A N 1
ATOM 1007 C CA . GLN A 1 125 ? -17.775 -8.808 73.869 1.00 95.06 125 GLN A CA 1
ATOM 1008 C C . GLN A 1 125 ? -19.044 -9.259 74.601 1.00 95.06 125 GLN A C 1
ATOM 1010 O O . GLN A 1 125 ? -19.015 -9.392 75.826 1.00 95.06 125 GLN A O 1
ATOM 1015 N N . ASN A 1 126 ? -20.120 -9.567 73.872 1.00 95.50 126 ASN A N 1
ATOM 1016 C CA . ASN A 1 126 ? -21.361 -10.072 74.460 1.00 95.50 126 ASN A CA 1
ATOM 1017 C C . ASN A 1 126 ? -21.146 -11.407 75.179 1.00 95.50 126 ASN A C 1
ATOM 1019 O O . ASN A 1 126 ? -21.537 -11.534 76.336 1.00 95.50 126 ASN A O 1
ATOM 1023 N N . ARG A 1 127 ? -20.448 -12.369 74.555 1.00 95.19 127 ARG A N 1
ATOM 1024 C CA . ARG A 1 127 ? -20.107 -13.647 75.208 1.00 95.19 127 ARG A CA 1
ATOM 1025 C C . ARG A 1 127 ? -19.282 -13.444 76.479 1.00 95.19 127 ARG A C 1
ATOM 1027 O O . ARG A 1 127 ? -19.512 -14.116 77.482 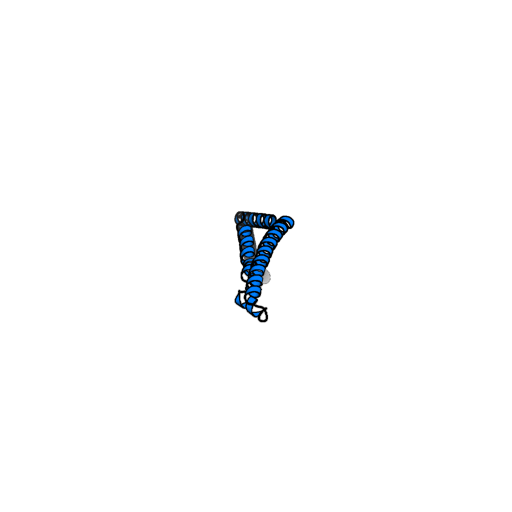1.00 95.19 127 ARG A O 1
ATOM 1034 N N . SER A 1 128 ? -18.331 -12.510 76.461 1.00 94.31 128 SER A N 1
ATOM 1035 C CA . SER A 1 128 ? -17.539 -12.157 77.645 1.00 94.31 128 SER A CA 1
ATOM 1036 C C . SER A 1 128 ? -18.413 -11.586 78.770 1.00 94.31 128 SER A C 1
ATOM 1038 O O . SER A 1 128 ? -18.315 -12.036 79.913 1.00 94.31 128 SER A O 1
ATOM 1040 N N . MET A 1 129 ? -19.317 -10.653 78.450 1.00 94.31 129 MET A N 1
ATOM 1041 C CA . MET A 1 129 ? -20.261 -10.083 79.418 1.00 94.31 129 MET A CA 1
ATOM 1042 C C . MET A 1 129 ? -21.227 -11.130 79.977 1.00 94.31 129 MET A C 1
ATOM 1044 O O . MET A 1 129 ? -21.439 -11.171 81.187 1.00 94.31 129 MET A O 1
ATOM 1048 N N . GLU A 1 130 ? -21.781 -12.006 79.138 1.00 93.56 130 GLU A N 1
ATOM 1049 C CA . GLU A 1 130 ? -22.648 -13.102 79.583 1.00 93.56 130 GLU A CA 1
ATOM 1050 C C . GLU A 1 130 ? -21.924 -14.023 80.572 1.00 93.56 130 GLU A C 1
ATOM 1052 O O . GLU A 1 130 ? -22.455 -14.307 81.648 1.00 93.56 130 GLU A O 1
ATOM 1057 N N . ASN A 1 131 ? -20.678 -14.407 80.273 1.00 91.69 131 ASN A N 1
ATOM 1058 C CA . ASN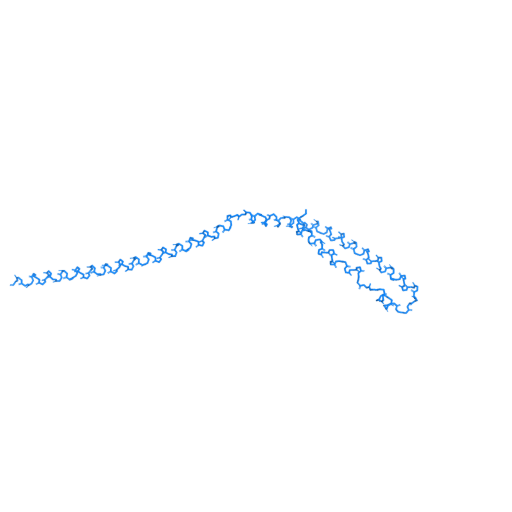 A 1 131 ? -19.846 -15.210 81.173 1.00 91.69 131 ASN A CA 1
ATOM 1059 C C . ASN A 1 131 ? -19.581 -14.497 82.515 1.00 91.69 131 ASN A C 1
ATOM 1061 O O . ASN A 1 131 ? -19.616 -15.122 83.582 1.00 91.69 131 ASN A O 1
ATOM 1065 N N . GLN A 1 132 ? -19.348 -13.180 82.493 1.00 91.06 132 GLN A N 1
ATOM 1066 C CA . GLN A 1 132 ? -19.185 -12.384 83.714 1.00 91.06 132 GLN A CA 1
ATOM 1067 C C . GLN A 1 132 ? -20.476 -12.339 84.538 1.00 91.06 132 GLN A C 1
ATOM 1069 O O . GLN A 1 132 ? -20.444 -12.606 85.738 1.00 91.06 132 GLN A O 1
ATOM 1074 N N . ILE A 1 133 ? -21.623 -12.084 83.904 1.00 92.12 133 ILE A N 1
ATOM 1075 C CA . ILE A 1 133 ? -22.931 -12.081 84.574 1.00 92.12 133 ILE A CA 1
ATOM 1076 C C . ILE A 1 133 ? -23.213 -13.451 85.205 1.00 92.12 133 ILE A C 1
ATOM 1078 O O . ILE A 1 133 ? -23.683 -13.531 86.341 1.00 92.12 133 ILE A O 1
ATOM 1082 N N . GLN A 1 134 ? -22.909 -14.537 84.494 1.00 90.00 134 GLN A N 1
ATOM 1083 C CA . GLN A 1 134 ? -23.153 -15.895 84.972 1.00 90.00 134 GLN A CA 1
ATOM 1084 C C . GLN A 1 134 ? -22.251 -16.267 86.160 1.00 90.00 134 GLN A C 1
ATOM 1086 O O . GLN A 1 134 ? -22.725 -16.890 87.111 1.00 90.00 134 GLN A O 1
ATOM 1091 N N . SER A 1 135 ? -20.980 -15.848 86.153 1.00 86.38 135 SER A N 1
ATOM 1092 C CA . SER A 1 135 ? -20.065 -16.074 87.284 1.00 86.38 135 SER A CA 1
ATOM 1093 C C . SER A 1 135 ? -20.453 -15.265 88.528 1.00 86.38 135 SER A C 1
ATOM 1095 O O . SER A 1 135 ? -20.446 -15.809 89.631 1.00 86.38 135 SER A O 1
ATOM 1097 N N . LEU A 1 136 ? -20.886 -14.009 88.363 1.00 86.25 136 LEU A N 1
ATOM 1098 C CA . LEU A 1 136 ? -21.389 -13.178 89.462 1.00 86.25 136 LEU A CA 1
ATOM 1099 C C . LEU A 1 136 ? -22.646 -13.766 90.115 1.00 86.25 136 LEU A C 1
ATOM 1101 O O . LEU A 1 136 ? -22.714 -13.823 91.342 1.00 86.25 136 LEU A O 1
ATOM 1105 N N . LYS A 1 137 ? -23.601 -14.266 89.318 1.00 84.31 137 LYS A N 1
ATOM 1106 C CA . LYS A 1 137 ? -24.786 -14.972 89.839 1.00 84.31 137 LYS A CA 1
ATOM 1107 C C . LYS A 1 137 ? -24.396 -16.195 90.673 1.00 84.31 137 LYS A C 1
ATOM 1109 O O . LYS A 1 137 ? -24.866 -16.353 91.792 1.00 84.31 137 LYS A O 1
ATOM 1114 N N . LYS A 1 138 ? -23.471 -17.014 90.163 1.00 79.31 138 LYS A N 1
ATOM 1115 C CA . LYS A 1 138 ? -23.013 -18.233 90.845 1.00 79.31 138 LYS A CA 1
ATOM 1116 C C . LYS A 1 138 ? -22.307 -17.939 92.176 1.00 79.31 138 LYS A C 1
ATOM 1118 O O . LYS A 1 138 ? -22.481 -18.686 93.132 1.00 79.31 138 L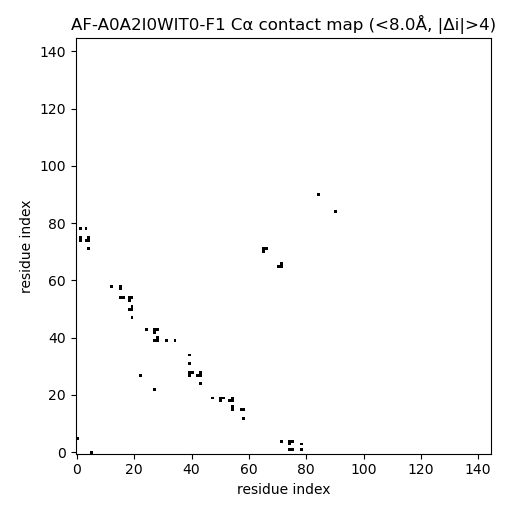YS A O 1
ATOM 1123 N N . ASN A 1 139 ? -21.550 -16.842 92.246 1.00 71.94 139 ASN A N 1
ATOM 1124 C CA . ASN A 1 139 ? -20.90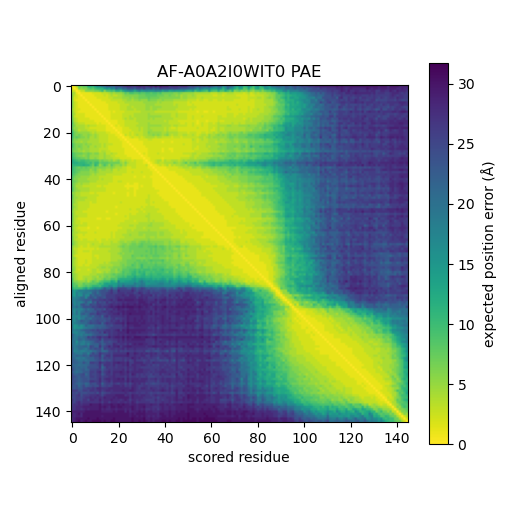5 -16.396 93.482 1.00 71.94 139 ASN A CA 1
ATOM 1125 C C . ASN A 1 139 ? -21.923 -15.842 94.497 1.00 71.94 139 ASN A C 1
ATOM 1127 O O . ASN A 1 139 ? -21.788 -16.101 95.690 1.00 71.94 139 ASN A O 1
ATOM 1131 N N . GLN A 1 140 ? -22.966 -15.127 94.052 1.00 66.50 140 GLN A N 1
ATOM 1132 C CA . GLN A 1 140 ? -24.055 -14.675 94.933 1.00 66.50 140 GLN A CA 1
ATOM 1133 C C . GLN A 1 140 ? -24.820 -15.849 95.558 1.00 66.50 140 GLN A C 1
ATOM 1135 O O . GLN A 1 140 ? -25.079 -15.822 96.760 1.00 66.50 140 GLN A O 1
ATOM 1140 N N . ASP A 1 141 ? -25.091 -16.902 94.786 1.00 59.16 141 ASP A N 1
ATOM 1141 C CA . ASP A 1 141 ? -25.757 -18.113 95.284 1.00 59.16 141 ASP A CA 1
ATOM 1142 C C . ASP A 1 141 ? -24.888 -18.902 96.289 1.00 59.16 141 ASP A C 1
ATOM 1144 O O . ASP A 1 141 ? -25.415 -19.604 97.147 1.00 59.16 141 ASP A O 1
ATOM 1148 N N . GLN A 1 142 ? -23.557 -18.762 96.231 1.00 55.69 142 GLN A N 1
ATOM 1149 C CA . GLN A 1 142 ? -22.615 -19.381 97.177 1.00 55.69 142 GLN A CA 1
ATOM 1150 C C . GLN A 1 142 ? -22.361 -18.557 98.449 1.00 55.69 142 GLN A C 1
ATOM 1152 O O . GLN A 1 142 ? -21.836 -19.102 99.414 1.00 55.69 142 GLN A O 1
ATOM 1157 N N . THR A 1 143 ? -22.720 -17.268 98.474 1.00 52.44 143 THR A N 1
ATOM 1158 C CA . THR A 1 143 ? -22.522 -16.388 99.648 1.00 52.44 143 THR A CA 1
ATOM 1159 C C . THR A 1 143 ? -23.769 -16.320 100.551 1.00 52.44 143 THR A C 1
ATOM 1161 O O . THR A 1 143 ? -23.735 -15.683 101.600 1.00 52.44 143 THR A O 1
ATOM 1164 N N . MET A 1 144 ? -24.878 -16.961 100.151 1.00 48.84 144 MET A N 1
ATOM 1165 C CA . MET A 1 144 ? -26.133 -17.067 100.921 1.00 48.84 144 MET A CA 1
ATOM 1166 C C . MET A 1 144 ? -26.374 -18.461 101.544 1.00 48.84 144 MET A C 1
ATOM 1168 O O . MET A 1 144 ? -27.497 -18.766 101.947 1.00 48.84 144 MET A O 1
ATOM 1172 N N . LEU A 1 145 ? -25.329 -19.288 101.641 1.00 45.44 145 LEU A N 1
ATOM 1173 C CA . LEU A 1 145 ? -25.282 -20.553 102.391 1.00 45.44 145 LEU A CA 1
ATOM 1174 C C . LEU A 1 145 ? -24.347 -20.403 103.594 1.00 45.44 145 LEU A C 1
ATOM 1176 O O . LEU A 1 145 ? -24.685 -20.967 104.657 1.00 45.44 145 LEU A O 1
#

Mean predicted aligned error: 14.1 Å

Foldseek 3Di:
DDPVVVVVLVVVLVVLVCLLVVDDLVRQCVVPVVDDPVVSVVVVVVSNVVSVVVSVVVSVVVVVVCVVVVVVVVVVVVVVVVVVVVVPPVVVVVVVVVVVVVVVVVVVVVVVVVVVVVVVVVVVVVVVVVVVVVVVVVVVVVVVD

Radius of gyration: 43.69 Å; Cα contacts (8 Å, |Δi|>4): 35; chains: 1; bounding box: 59×30×135 Å

Solvent-accessible surface area (backbone atoms only — not comparable to full-atom values): 8034 Å² total; per-residue (Å²): 131,55,70,66,52,55,50,52,54,49,54,50,54,61,61,53,49,49,56,73,65,69,67,55,70,64,53,50,42,60,76,45,59,93,51,55,71,70,56,40,54,52,50,47,54,49,48,54,52,50,33,50,53,51,47,53,51,51,55,52,51,48,53,52,47,39,60,74,69,38,48,58,60,52,46,51,50,51,51,50,52,52,52,50,59,72,66,40,60,61,66,61,46,51,56,50,52,51,53,51,50,52,52,53,50,51,55,52,50,54,49,52,53,50,51,52,54,52,50,52,52,51,53,53,50,50,53,51,51,52,53,50,54,53,50,52,53,56,51,55,66,62,75,77,116

Sequence (145 aa):
MSSRQSDFKKSFQISIQSILTAASKEDVHGAFSMRSNAEKESLYRLFIQVSKAMHENIAEQFESKCQESQVFTAFDKIEHLVEEQTLDILHADESNIKDIKEKLSTIKMDEIQYLQSLLQKVEEQNRSMENQIQSLKKNQDQTML

Secondary structure (DSSP, 8-state):
--HHHHHHHHHHHHHHHGGGGSS-HHHHHHHTTTS-HHHHHHHHHHHHHHHHHHHHHHHHHHHHHHHHTTHHHHHHHHHHHHHHHHH-HHHHHHHHHHHHHHHHHHHHHHHHHHHHHHHHHHHHHHHHHHHHHHHHHHHHHHS--